Protein AF-A0A7C7V7S9-F1 (afdb_monomer_lite)

Structure (mmCIF, N/CA/C/O backbone):
data_AF-A0A7C7V7S9-F1
#
_entry.id   AF-A0A7C7V7S9-F1
#
loop_
_atom_site.group_PDB
_atom_site.id
_atom_site.type_symbol
_atom_site.label_atom_id
_atom_site.label_alt_id
_atom_site.label_comp_id
_atom_site.label_asym_id
_atom_site.label_entity_id
_atom_site.label_seq_id
_atom_site.pdbx_PDB_ins_code
_atom_site.Cartn_x
_atom_site.Cartn_y
_atom_site.Cartn_z
_atom_site.occupancy
_atom_site.B_iso_or_equiv
_atom_site.auth_seq_id
_atom_site.auth_comp_id
_atom_site.auth_asym_id
_atom_site.auth_atom_id
_atom_site.pdbx_PDB_model_num
ATOM 1 N N . MET A 1 1 ? -27.808 -10.271 62.335 1.00 43.41 1 MET A N 1
ATOM 2 C CA . MET A 1 1 ? -26.639 -9.492 61.874 1.00 43.41 1 MET A CA 1
ATOM 3 C C . MET A 1 1 ? -26.986 -8.898 60.517 1.00 43.41 1 MET A C 1
ATOM 5 O O . MET A 1 1 ? -26.829 -9.565 59.509 1.00 43.41 1 MET A O 1
ATOM 9 N N . SER A 1 2 ? -27.599 -7.714 60.494 1.00 51.62 2 SER A N 1
ATOM 10 C CA . SER A 1 2 ? -27.888 -7.012 59.238 1.00 51.62 2 SER A CA 1
ATOM 11 C C . SER A 1 2 ? -26.643 -6.202 58.900 1.00 51.62 2 SER A C 1
ATOM 13 O O . SER A 1 2 ? -26.370 -5.206 59.570 1.00 51.62 2 SER A O 1
ATOM 15 N N . GLU A 1 3 ? -25.851 -6.662 57.931 1.00 61.94 3 GLU A N 1
ATOM 16 C CA . GLU A 1 3 ? -24.800 -5.834 57.340 1.00 61.94 3 GLU A CA 1
ATOM 17 C C . GLU A 1 3 ? -25.471 -4.668 56.614 1.00 61.94 3 GLU A C 1
ATOM 19 O O . GLU A 1 3 ? -25.914 -4.765 55.470 1.00 61.94 3 GLU A O 1
ATOM 24 N N . LYS A 1 4 ? -25.614 -3.547 57.318 1.00 71.56 4 LYS A N 1
ATOM 25 C CA . LYS A 1 4 ? -26.045 -2.294 56.712 1.00 71.56 4 LYS A CA 1
ATOM 26 C C . LYS A 1 4 ? -24.853 -1.756 55.937 1.00 71.56 4 LYS A C 1
ATOM 28 O O . LYS A 1 4 ? -23.934 -1.208 56.541 1.00 71.56 4 LYS A O 1
ATOM 33 N N . ILE A 1 5 ? -24.871 -1.928 54.616 1.00 77.44 5 ILE A N 1
ATOM 34 C CA . ILE A 1 5 ? -23.912 -1.292 53.708 1.00 77.44 5 ILE A CA 1
ATOM 35 C C . ILE A 1 5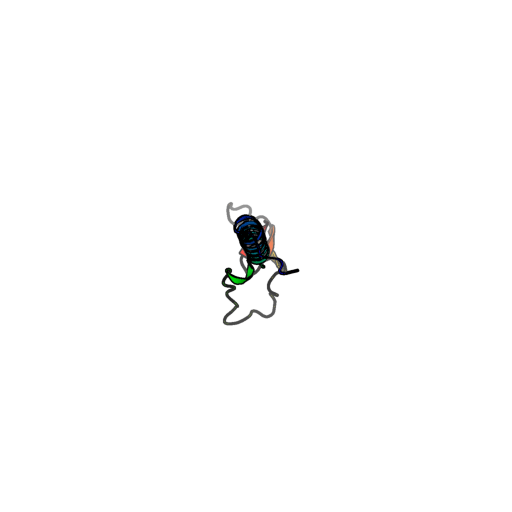 ? -23.800 0.183 54.094 1.00 77.44 5 ILE A C 1
ATOM 37 O O . ILE A 1 5 ? -24.777 0.936 54.036 1.00 77.44 5 ILE A O 1
ATOM 41 N N . THR A 1 6 ? -22.611 0.598 54.529 1.00 85.06 6 THR A N 1
ATOM 42 C CA . THR A 1 6 ? -22.387 1.999 54.864 1.00 85.06 6 THR A CA 1
ATOM 43 C C . THR A 1 6 ? -22.299 2.812 53.577 1.00 85.06 6 THR A C 1
ATOM 45 O O . THR A 1 6 ? -21.863 2.322 52.533 1.00 85.06 6 THR A O 1
ATOM 48 N N . ARG A 1 7 ? -22.663 4.100 53.638 1.00 86.81 7 ARG A N 1
ATOM 49 C CA . ARG A 1 7 ? -22.555 5.019 52.488 1.00 86.81 7 ARG A CA 1
ATOM 50 C C . ARG A 1 7 ? -21.147 5.011 51.871 1.00 86.81 7 ARG A C 1
ATOM 52 O O . ARG A 1 7 ? -20.996 5.199 50.669 1.00 86.81 7 ARG A O 1
ATOM 59 N N . ARG A 1 8 ? -20.115 4.764 52.685 1.00 88.50 8 ARG A N 1
ATOM 60 C CA . ARG A 1 8 ? -18.716 4.686 52.255 1.00 88.50 8 ARG A CA 1
ATOM 61 C C . ARG A 1 8 ? -18.404 3.390 51.504 1.00 88.50 8 ARG A C 1
ATOM 63 O O . ARG A 1 8 ? -17.672 3.445 50.521 1.00 88.50 8 ARG A O 1
ATOM 70 N N . ASP A 1 9 ? -18.966 2.260 51.919 1.00 84.50 9 ASP A N 1
ATOM 71 C CA . ASP A 1 9 ? -18.773 0.980 51.226 1.00 84.50 9 ASP A CA 1
ATOM 72 C C . ASP A 1 9 ? -19.529 0.943 49.897 1.00 84.50 9 ASP A C 1
ATOM 74 O O . ASP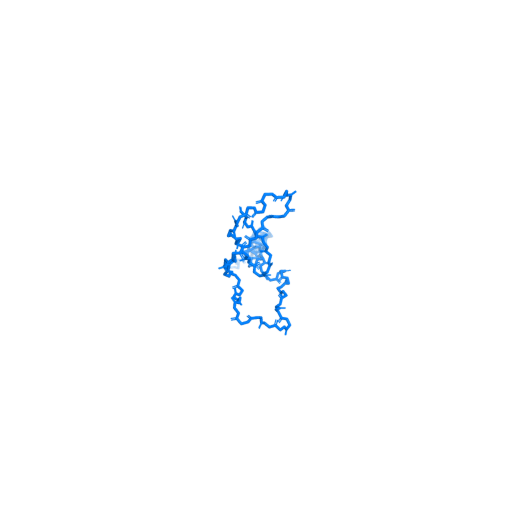 A 1 9 ? -18.990 0.467 48.898 1.00 84.50 9 ASP A O 1
ATOM 78 N N . PHE A 1 10 ? -20.708 1.573 49.843 1.00 86.56 10 PHE A N 1
ATOM 79 C CA . PHE A 1 10 ? -21.408 1.825 48.584 1.00 86.56 10 PHE A CA 1
ATOM 80 C C . PHE A 1 10 ? -20.547 2.640 47.607 1.00 86.56 10 PHE A C 1
ATOM 82 O O . PHE A 1 10 ? -20.379 2.245 46.457 1.00 86.56 10 PHE A O 1
ATOM 89 N N . LEU A 1 11 ? -19.937 3.742 48.064 1.00 89.31 11 LEU A N 1
ATOM 90 C CA . LEU A 1 11 ? -19.085 4.584 47.213 1.00 89.31 11 LEU A CA 1
ATOM 91 C C . LEU A 1 11 ? -17.806 3.872 46.746 1.00 89.31 11 LEU A C 1
ATOM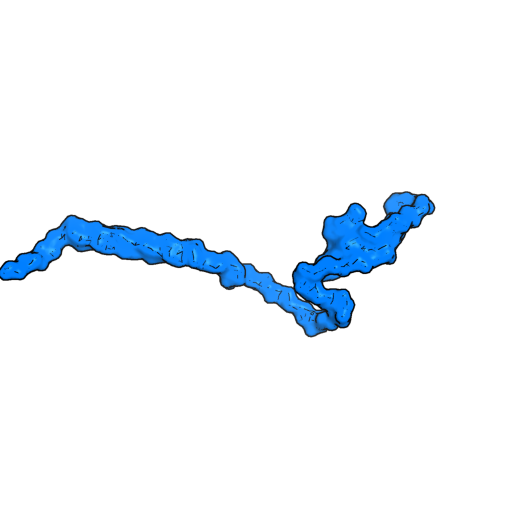 93 O O . LEU A 1 11 ? -17.383 4.083 45.613 1.00 89.31 11 LEU A O 1
ATOM 97 N N . LYS A 1 12 ? -17.204 3.007 47.573 1.00 87.31 12 LYS A N 1
ATOM 98 C CA . LYS A 1 12 ? -16.049 2.188 47.163 1.00 87.31 12 LYS A CA 1
ATOM 99 C C . LYS A 1 12 ? -16.424 1.186 46.073 1.00 87.31 12 LYS A C 1
ATOM 101 O O . LYS A 1 12 ? -15.701 1.068 45.089 1.00 87.31 12 LYS A O 1
ATOM 106 N N . MET A 1 13 ? -17.551 0.490 46.227 1.00 87.06 13 MET A N 1
ATOM 107 C CA . MET A 1 13 ? -18.015 -0.479 45.230 1.00 87.06 13 MET A CA 1
ATOM 108 C C . MET A 1 13 ? -18.465 0.204 43.931 1.00 87.06 13 MET A C 1
ATOM 110 O O . MET A 1 13 ? -18.108 -0.247 42.842 1.00 87.06 13 MET A O 1
ATOM 114 N N . ALA A 1 14 ? -19.177 1.329 44.024 1.00 88.50 14 ALA A N 1
ATOM 115 C CA . ALA A 1 14 ? -19.586 2.123 42.866 1.00 88.50 14 ALA A CA 1
ATOM 116 C C . ALA A 1 14 ? -18.380 2.738 42.128 1.00 88.50 14 ALA A C 1
ATOM 118 O O . ALA A 1 14 ? -18.285 2.644 40.908 1.00 88.50 14 ALA A O 1
ATOM 119 N N . GLY A 1 15 ? -17.417 3.310 42.859 1.00 87.19 15 GLY A N 1
ATOM 120 C CA . GLY A 1 15 ? -16.189 3.853 42.273 1.00 87.19 15 GLY A CA 1
ATOM 121 C C . GLY A 1 15 ? -15.305 2.773 41.644 1.00 87.19 15 GLY A C 1
ATOM 122 O O . GLY A 1 15 ? -14.815 2.951 40.530 1.00 87.19 15 GLY A O 1
ATOM 123 N N . GLY A 1 16 ? -15.149 1.628 42.317 1.00 89.31 16 GLY A N 1
ATOM 124 C CA . GLY A 1 16 ? -14.371 0.495 41.809 1.00 89.31 16 GLY A CA 1
ATOM 125 C C . GLY A 1 16 ? -14.973 -0.125 40.546 1.00 89.31 16 GLY A C 1
ATOM 126 O O . GLY A 1 16 ? -14.249 -0.395 39.590 1.00 89.31 16 GLY A O 1
ATOM 127 N N . SER A 1 17 ? -16.298 -0.291 40.502 1.00 83.12 17 SER A N 1
ATOM 128 C CA . SER A 1 17 ? -16.997 -0.815 39.319 1.00 83.12 17 SER A CA 1
ATOM 129 C C . SER A 1 17 ? -16.954 0.150 38.132 1.00 83.12 17 SER A C 1
ATOM 131 O O . SER A 1 17 ? -16.692 -0.286 37.011 1.00 83.12 17 SER A O 1
ATOM 133 N N . ALA A 1 18 ? -17.122 1.457 38.362 1.00 83.12 18 ALA A N 1
ATOM 134 C CA . ALA A 1 18 ? -16.992 2.469 37.313 1.00 83.12 18 ALA A CA 1
ATOM 135 C C . ALA A 1 18 ? -15.568 2.521 36.730 1.00 83.12 18 ALA A C 1
ATOM 137 O O . ALA A 1 18 ? -15.400 2.553 35.510 1.00 83.12 18 ALA A O 1
ATOM 138 N N . ALA A 1 19 ? -14.541 2.464 37.584 1.00 81.75 19 ALA A N 1
ATOM 139 C CA . ALA A 1 19 ? -13.147 2.419 37.144 1.00 81.75 19 ALA A CA 1
ATOM 140 C C . ALA A 1 19 ? -12.842 1.145 36.337 1.00 81.75 19 ALA A C 1
ATOM 142 O O . ALA A 1 19 ? -12.224 1.220 35.275 1.00 81.75 19 ALA A O 1
ATOM 143 N N . ALA A 1 20 ? -13.327 -0.015 36.791 1.00 81.12 20 ALA A N 1
ATOM 144 C CA . ALA A 1 20 ? -13.165 -1.276 36.071 1.00 81.12 20 ALA A CA 1
ATOM 145 C C . ALA A 1 20 ? -13.844 -1.244 34.690 1.00 81.12 20 ALA A C 1
ATOM 147 O O . ALA A 1 20 ? -13.237 -1.644 33.697 1.00 81.12 20 ALA A O 1
ATOM 148 N N . ALA A 1 21 ? -15.067 -0.712 34.600 1.00 79.69 21 ALA A N 1
ATOM 149 C CA . ALA A 1 21 ? -15.780 -0.566 33.332 1.00 79.69 21 ALA A CA 1
ATOM 150 C C . ALA A 1 21 ? -15.040 0.363 32.353 1.00 79.69 21 ALA A C 1
ATOM 152 O O . ALA A 1 21 ? -14.912 0.036 31.172 1.00 79.69 21 ALA A O 1
ATOM 153 N N . ALA A 1 22 ? -14.493 1.480 32.842 1.00 79.19 22 ALA A N 1
ATOM 154 C CA . ALA A 1 22 ? -13.715 2.408 32.025 1.00 79.19 22 ALA A CA 1
ATOM 155 C C . ALA A 1 22 ? -12.450 1.744 31.450 1.00 79.19 22 ALA A C 1
ATOM 157 O O . ALA A 1 22 ? -12.215 1.816 30.243 1.00 79.19 22 ALA A O 1
ATOM 158 N N . VAL A 1 23 ? -11.684 1.026 32.278 1.00 80.19 23 VAL A N 1
ATOM 159 C CA . VAL A 1 23 ? -10.466 0.318 31.842 1.00 80.19 23 VAL A CA 1
ATOM 160 C C . VAL A 1 23 ? -10.785 -0.772 30.814 1.00 80.19 23 VAL A C 1
ATOM 162 O O . VAL A 1 23 ? -10.105 -0.878 29.793 1.00 80.19 23 VAL A O 1
ATOM 165 N N . LEU A 1 24 ? -11.852 -1.543 31.034 1.00 77.31 24 LEU A N 1
ATOM 166 C CA . LEU A 1 24 ? -12.284 -2.587 30.099 1.00 77.31 24 LEU A CA 1
ATOM 167 C C . LEU A 1 24 ? -12.783 -2.005 28.770 1.00 77.31 24 LEU A C 1
ATOM 169 O O . LEU A 1 24 ? -12.513 -2.574 27.715 1.00 77.31 24 LEU A O 1
ATOM 173 N N . SER A 1 25 ? -13.460 -0.853 28.795 1.00 72.00 25 SER A N 1
ATOM 174 C CA . SER A 1 25 ? -13.920 -0.178 27.574 1.00 72.00 25 SER A CA 1
ATOM 175 C C . SER A 1 25 ? -12.781 0.444 26.753 1.00 72.00 25 SER A C 1
ATOM 177 O O . SER A 1 25 ? -12.878 0.519 25.528 1.00 72.00 25 SER A O 1
ATOM 179 N N . GLY A 1 26 ? -11.685 0.845 27.410 1.00 70.69 26 GLY A N 1
ATOM 180 C CA . GLY A 1 26 ? -10.481 1.360 26.752 1.00 70.69 26 GLY A CA 1
ATOM 181 C C . GLY A 1 26 ? -9.634 0.275 26.078 1.00 70.69 26 GLY A C 1
ATOM 182 O O . GLY A 1 26 ? -8.922 0.559 25.117 1.00 70.69 26 GLY A O 1
ATOM 183 N N . CYS A 1 27 ? -9.741 -0.979 26.524 1.00 69.50 27 CYS A N 1
ATOM 184 C CA . CYS A 1 27 ? -9.030 -2.121 25.951 1.00 69.50 27 CYS A CA 1
ATOM 185 C C . CYS A 1 27 ? -9.861 -2.777 24.831 1.00 69.50 27 CYS A C 1
ATOM 187 O O . CYS A 1 27 ? -10.275 -3.932 24.910 1.00 69.50 27 CYS A O 1
ATOM 189 N N . GLY A 1 28 ? -10.167 -2.009 23.786 1.00 68.62 28 GLY A N 1
ATOM 190 C CA . GLY A 1 28 ? -10.859 -2.488 22.590 1.00 68.62 28 GLY A CA 1
ATOM 191 C C . GLY A 1 28 ? -9.981 -2.324 21.351 1.00 68.62 28 GLY A C 1
ATOM 192 O O . GLY A 1 28 ? -9.209 -1.367 21.277 1.00 68.62 28 GLY A O 1
ATOM 193 N N . PRO A 1 29 ? -10.082 -3.209 20.342 1.00 64.88 29 PRO A N 1
ATOM 194 C CA . PRO A 1 29 ? -9.329 -3.022 19.114 1.00 64.88 29 PRO A CA 1
ATOM 195 C C . PRO A 1 29 ? -9.779 -1.716 18.453 1.00 64.88 29 PRO A C 1
ATOM 197 O O . PRO A 1 29 ? -10.918 -1.596 17.996 1.00 64.88 29 PRO A O 1
ATOM 200 N N . ILE A 1 30 ? -8.854 -0.755 18.360 1.00 64.69 30 ILE A N 1
ATOM 201 C CA . ILE A 1 30 ? -9.024 0.543 17.675 1.00 64.69 30 ILE A CA 1
ATOM 202 C C . ILE A 1 30 ? -9.559 0.336 16.244 1.00 64.69 30 ILE A C 1
ATOM 204 O O . ILE A 1 30 ? -10.269 1.175 15.694 1.00 64.69 30 ILE A O 1
ATOM 208 N N . ALA A 1 31 ? -9.314 -0.847 15.676 1.00 63.53 31 ALA A N 1
ATOM 209 C CA . ALA A 1 31 ? -9.844 -1.319 14.405 1.00 63.53 31 ALA A CA 1
ATOM 210 C C . ALA A 1 31 ? -11.384 -1.303 14.273 1.00 63.53 31 ALA A C 1
ATOM 212 O O . ALA A 1 31 ? -11.864 -1.428 13.149 1.00 63.53 31 ALA A O 1
ATOM 213 N N . ARG A 1 32 ? -12.165 -1.152 15.359 1.00 67.00 32 ARG A N 1
ATOM 214 C CA . ARG A 1 32 ? -13.629 -0.935 15.283 1.00 67.00 32 ARG A CA 1
ATOM 215 C C . ARG A 1 32 ? -13.999 0.451 14.750 1.00 67.00 32 ARG A C 1
ATOM 217 O O . ARG A 1 32 ? -15.051 0.598 14.139 1.00 67.00 32 ARG A O 1
ATOM 224 N N . TYR A 1 33 ? -13.137 1.445 14.960 1.00 71.00 33 TYR A N 1
ATOM 225 C CA . TYR A 1 33 ? -13.360 2.827 14.521 1.00 71.00 33 TYR A CA 1
ATOM 226 C C . TYR A 1 33 ? -12.731 3.125 13.154 1.00 71.00 33 TYR A C 1
ATOM 228 O O . TYR A 1 33 ? -13.021 4.151 12.546 1.00 71.00 33 TYR A O 1
ATOM 236 N N . VAL A 1 34 ? -11.883 2.226 12.645 1.00 79.62 34 VAL A N 1
ATOM 237 C CA . VAL A 1 34 ? -11.230 2.385 11.343 1.00 79.62 34 VAL A CA 1
ATOM 238 C C . VAL A 1 34 ? -12.119 1.805 10.246 1.00 79.62 34 VAL A C 1
ATOM 240 O O . VAL A 1 34 ? -12.387 0.602 10.208 1.00 79.62 34 VAL A O 1
ATOM 243 N N . ARG A 1 35 ? -12.546 2.657 9.311 1.00 82.31 35 ARG A N 1
ATOM 244 C CA . ARG A 1 35 ? -13.225 2.223 8.085 1.00 82.31 35 ARG A CA 1
ATOM 245 C C . ARG A 1 35 ? -12.189 1.621 7.138 1.00 82.31 35 ARG A C 1
ATOM 247 O O . ARG A 1 35 ? -11.316 2.324 6.643 1.00 82.31 35 ARG A O 1
ATOM 254 N N . ARG A 1 36 ? -12.283 0.311 6.901 1.00 82.25 36 ARG A N 1
ATOM 255 C CA . ARG A 1 36 ? -11.506 -0.386 5.869 1.00 82.25 36 ARG A CA 1
ATOM 256 C C . ARG A 1 36 ? -12.283 -0.341 4.562 1.00 82.25 36 ARG A C 1
ATOM 258 O O . ARG A 1 36 ? -13.406 -0.835 4.512 1.00 82.25 36 ARG A O 1
ATOM 265 N N . GLN A 1 37 ? -11.686 0.255 3.539 1.00 86.38 37 GLN A N 1
ATOM 266 C CA . GLN A 1 37 ? -12.264 0.338 2.204 1.00 86.38 37 GLN A CA 1
ATOM 267 C C . GLN A 1 37 ? -11.729 -0.840 1.369 1.00 86.38 37 GLN A C 1
ATOM 269 O O . GLN A 1 37 ? -10.526 -0.876 1.111 1.00 86.38 37 GLN A O 1
ATOM 274 N N . PRO A 1 38 ? -12.558 -1.829 0.993 1.00 87.69 38 PRO A N 1
ATOM 275 C CA . PRO A 1 38 ? -12.121 -2.903 0.108 1.00 87.69 38 PRO A CA 1
ATOM 276 C C . PRO A 1 38 ? -12.048 -2.424 -1.348 1.00 87.69 38 PRO A C 1
ATOM 278 O O . PRO A 1 38 ? -12.622 -1.396 -1.712 1.00 87.69 38 PRO A O 1
ATOM 281 N N . TYR A 1 39 ? -11.374 -3.205 -2.192 1.00 89.19 39 TYR A N 1
ATOM 282 C CA . TYR A 1 39 ? -11.412 -3.016 -3.639 1.00 89.19 39 TYR A CA 1
ATOM 283 C C . TYR A 1 39 ? -12.825 -3.255 -4.175 1.00 89.19 39 TYR A C 1
ATOM 285 O O . TYR A 1 39 ? -13.454 -4.252 -3.827 1.00 89.19 39 TYR A O 1
ATOM 293 N N . THR A 1 40 ? -13.301 -2.368 -5.051 1.00 92.56 40 THR A N 1
ATOM 294 C CA . THR A 1 40 ? -14.543 -2.594 -5.809 1.00 92.56 40 THR A CA 1
ATOM 295 C C . THR A 1 40 ? -14.356 -3.699 -6.849 1.00 92.56 40 THR A C 1
ATOM 297 O O . THR A 1 40 ? -15.238 -4.532 -7.024 1.00 92.56 40 THR A O 1
ATOM 300 N N . ASP A 1 41 ? -13.193 -3.722 -7.503 1.00 92.44 41 ASP A N 1
ATOM 301 C CA . ASP A 1 41 ? -12.755 -4.780 -8.412 1.00 92.44 41 ASP A CA 1
ATOM 302 C C . ASP A 1 41 ? -11.290 -5.107 -8.100 1.00 92.44 41 ASP A C 1
ATOM 304 O O . ASP A 1 41 ? -10.437 -4.214 -8.066 1.00 92.44 41 ASP A O 1
ATOM 308 N N . MET A 1 42 ? -11.014 -6.367 -7.766 1.00 89.81 42 MET A N 1
ATOM 309 C CA . MET A 1 42 ? -9.724 -6.770 -7.214 1.00 89.81 42 MET A CA 1
ATOM 310 C C . MET A 1 42 ? -8.774 -7.235 -8.326 1.00 89.81 42 MET A C 1
ATOM 312 O O . MET A 1 42 ? -9.071 -8.208 -9.024 1.00 89.81 42 MET A O 1
ATOM 316 N N . PRO A 1 43 ? -7.588 -6.617 -8.471 1.00 90.12 43 PRO A N 1
ATOM 317 C CA . PRO A 1 43 ? -6.603 -7.064 -9.447 1.00 90.12 43 PRO A CA 1
ATOM 318 C C . PRO A 1 43 ? -6.012 -8.428 -9.060 1.00 90.12 43 PRO A C 1
ATOM 320 O O . PRO A 1 43 ? -5.693 -8.688 -7.903 1.00 90.12 43 PRO A O 1
ATOM 323 N N . LYS A 1 44 ? -5.795 -9.299 -10.054 1.00 90.25 44 LYS A N 1
ATOM 324 C CA . LYS A 1 44 ? -5.378 -10.703 -9.847 1.00 90.25 44 LYS A CA 1
ATOM 325 C C . LYS A 1 44 ? -3.989 -10.882 -9.219 1.00 90.25 44 LYS A C 1
ATOM 327 O O . LYS A 1 44 ? -3.699 -11.944 -8.684 1.00 90.25 44 LYS A O 1
ATOM 332 N N . TYR A 1 45 ? -3.122 -9.880 -9.336 1.00 87.50 45 TYR A N 1
ATOM 333 C CA . TYR A 1 45 ? -1.711 -9.954 -8.943 1.00 87.50 45 TYR A CA 1
ATOM 334 C C . TYR A 1 45 ? -1.399 -9.232 -7.623 1.00 87.50 45 TYR A C 1
ATOM 336 O O . TYR A 1 45 ? -0.247 -9.234 -7.196 1.00 87.50 45 TYR A O 1
ATOM 344 N N . VAL A 1 46 ? -2.391 -8.605 -6.976 1.00 89.12 46 VAL A N 1
ATOM 345 C CA . VAL A 1 46 ? -2.201 -7.899 -5.700 1.00 89.12 46 VAL A CA 1
ATOM 346 C C . VAL A 1 46 ? -3.040 -8.568 -4.625 1.00 89.12 46 VAL A C 1
ATOM 348 O O . VAL A 1 46 ? -4.261 -8.630 -4.726 1.00 89.12 46 VAL A O 1
ATOM 351 N N . LEU A 1 47 ? -2.378 -9.020 -3.562 1.00 90.25 47 LEU A N 1
ATOM 352 C CA . LEU A 1 47 ? -3.041 -9.456 -2.339 1.00 90.2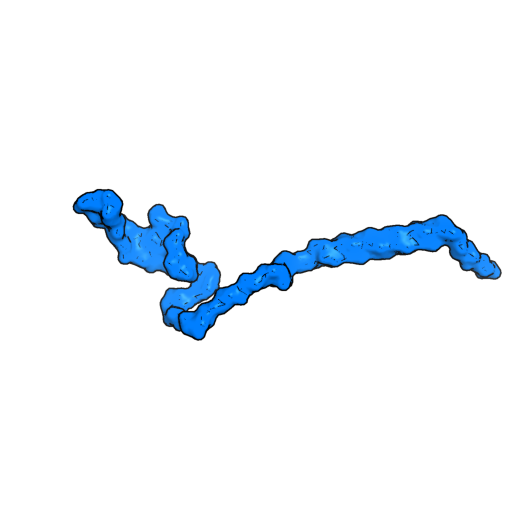5 47 LEU A CA 1
ATOM 353 C C . LEU A 1 47 ? -2.969 -8.314 -1.307 1.00 90.25 47 LEU A C 1
ATOM 355 O O . LEU A 1 47 ? -1.863 -7.818 -1.048 1.00 90.25 47 LEU A O 1
ATOM 359 N N . PRO A 1 48 ? -4.100 -7.885 -0.711 1.00 89.62 48 PRO A N 1
ATOM 360 C CA . PRO A 1 48 ? -4.113 -6.839 0.313 1.00 89.62 48 PRO A CA 1
ATOM 361 C C . PRO A 1 48 ? -3.131 -7.137 1.455 1.00 89.62 48 PRO A C 1
ATOM 363 O O . PRO A 1 48 ? -3.035 -8.271 1.926 1.00 89.62 48 PRO A O 1
ATOM 366 N N . GLY A 1 49 ? -2.376 -6.126 1.885 1.00 88.25 49 GLY A N 1
ATOM 367 C CA . GLY A 1 49 ? -1.351 -6.263 2.930 1.00 88.25 49 GLY A CA 1
ATOM 368 C C . GLY A 1 49 ? -0.031 -6.932 2.513 1.00 88.25 49 GLY A C 1
ATOM 369 O O . GLY A 1 49 ? 0.901 -6.965 3.318 1.00 88.25 49 GLY A O 1
ATOM 370 N N . THR A 1 50 ? 0.101 -7.418 1.275 1.00 92.12 50 THR A N 1
ATOM 371 C CA . THR A 1 50 ? 1.367 -7.972 0.764 1.00 92.12 50 THR A CA 1
ATOM 372 C C . THR A 1 50 ? 2.086 -6.982 -0.147 1.00 92.12 50 THR A C 1
ATOM 374 O O . THR A 1 50 ? 1.469 -6.143 -0.807 1.00 92.12 50 THR A O 1
ATOM 377 N N . SER A 1 51 ? 3.417 -7.048 -0.165 1.00 93.38 51 SER A N 1
ATOM 378 C CA . SER A 1 51 ? 4.229 -6.223 -1.056 1.00 93.38 51 SER A CA 1
ATOM 379 C C . SER A 1 51 ? 4.432 -6.886 -2.408 1.00 93.38 51 SER A C 1
ATOM 381 O O . SER A 1 51 ? 4.868 -8.034 -2.464 1.00 93.38 51 SER A O 1
ATOM 383 N N . VAL A 1 52 ? 4.219 -6.120 -3.475 1.00 94.50 52 VAL A N 1
ATOM 384 C CA . VAL A 1 52 ? 4.479 -6.525 -4.859 1.00 94.50 52 VAL A CA 1
ATOM 385 C C . VAL A 1 52 ? 5.602 -5.660 -5.424 1.00 94.50 52 VAL A C 1
ATOM 387 O O . VAL A 1 52 ? 5.618 -4.443 -5.221 1.00 94.50 52 VAL A O 1
ATOM 390 N N . TYR A 1 53 ? 6.549 -6.286 -6.118 1.00 94.69 53 TYR A N 1
ATOM 391 C CA . TYR A 1 53 ? 7.714 -5.619 -6.693 1.00 94.69 53 TYR A CA 1
ATOM 392 C C . TYR A 1 53 ? 7.565 -5.500 -8.206 1.00 94.69 53 TYR A C 1
ATOM 394 O O . TYR A 1 53 ? 7.274 -6.488 -8.878 1.00 94.69 53 TYR A O 1
ATOM 402 N N . PHE A 1 54 ? 7.794 -4.298 -8.733 1.00 94.38 54 PHE A N 1
ATOM 403 C CA . PHE A 1 54 ? 7.755 -4.025 -10.168 1.00 94.38 54 PHE A CA 1
ATOM 404 C C . PHE A 1 54 ? 9.086 -3.454 -10.644 1.00 94.38 54 PHE A C 1
ATOM 406 O O . PHE A 1 54 ? 9.672 -2.597 -9.982 1.00 94.38 54 PHE A O 1
ATOM 413 N N . ALA A 1 55 ? 9.542 -3.912 -11.809 1.00 95.69 55 ALA A N 1
ATOM 414 C CA . ALA A 1 55 ? 10.671 -3.311 -12.505 1.00 95.69 55 ALA A CA 1
ATOM 415 C C . ALA A 1 55 ? 10.192 -2.063 -13.262 1.00 95.69 55 ALA A C 1
ATOM 417 O O . ALA A 1 55 ? 9.304 -2.147 -14.111 1.00 95.69 55 ALA A O 1
ATOM 418 N N . THR A 1 56 ? 10.760 -0.903 -12.940 1.00 94.75 56 THR A N 1
ATOM 419 C CA . THR A 1 56 ? 10.404 0.396 -13.530 1.00 94.75 56 THR A CA 1
ATOM 420 C C . THR A 1 56 ? 11.661 1.207 -13.856 1.00 94.75 56 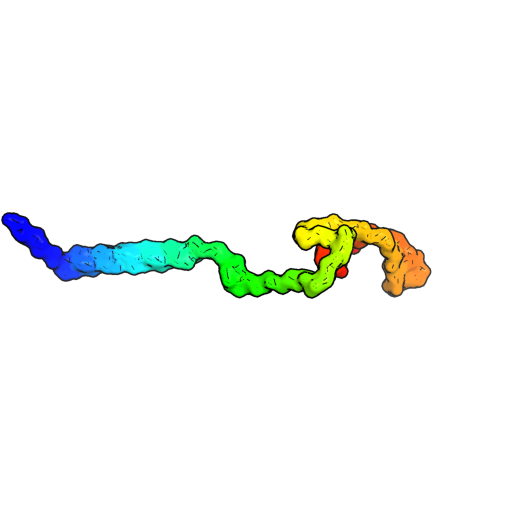THR A C 1
ATOM 422 O O . THR A 1 56 ? 12.771 0.787 -13.545 1.00 94.75 56 THR A O 1
ATOM 425 N N . ALA A 1 57 ? 11.509 2.392 -14.450 1.00 95.25 57 ALA A N 1
ATOM 426 C CA . ALA A 1 57 ? 12.623 3.306 -14.714 1.00 95.25 57 ALA A CA 1
ATOM 427 C C . ALA A 1 57 ? 12.349 4.698 -14.127 1.00 95.25 57 ALA A C 1
ATOM 429 O O . ALA A 1 57 ? 11.231 5.209 -14.242 1.00 95.25 57 ALA A O 1
ATOM 430 N N . CYS A 1 58 ? 13.366 5.315 -13.521 1.00 94.88 58 CYS A N 1
ATOM 431 C CA . CYS A 1 58 ? 13.306 6.702 -13.063 1.00 94.88 58 CYS A CA 1
ATOM 432 C C . CYS A 1 58 ? 13.328 7.651 -14.263 1.00 94.88 58 CYS A C 1
ATOM 434 O O . CYS A 1 58 ? 14.163 7.500 -15.154 1.00 94.88 58 CYS A O 1
ATOM 436 N N . ARG A 1 59 ? 12.439 8.650 -14.274 1.00 93.75 59 ARG A N 1
ATOM 437 C CA . ARG A 1 59 ? 12.376 9.683 -15.323 1.00 93.75 59 ARG A CA 1
ATOM 438 C C . ARG A 1 59 ? 12.616 11.101 -14.804 1.00 93.75 59 ARG A C 1
ATOM 440 O O . ARG A 1 59 ? 12.218 12.062 -15.449 1.00 93.75 59 ARG A O 1
ATOM 447 N N . GLU A 1 60 ? 13.258 11.234 -13.649 1.00 94.56 60 GLU A N 1
ATOM 448 C CA . GLU A 1 60 ? 13.614 12.541 -13.082 1.00 94.56 60 GLU A CA 1
ATOM 449 C C . GLU A 1 60 ? 14.749 13.221 -13.866 1.00 94.56 60 GLU A C 1
ATOM 451 O O . GLU A 1 60 ? 14.821 14.444 -13.945 1.00 94.56 60 GLU A O 1
ATOM 456 N N . CYS A 1 61 ? 15.604 12.428 -14.513 1.00 94.94 61 CYS A N 1
ATOM 457 C CA . CYS A 1 61 ? 16.676 12.901 -15.380 1.00 94.94 61 CYS A CA 1
ATOM 458 C C . CYS A 1 61 ? 16.774 12.024 -16.649 1.00 94.94 61 CYS A C 1
ATOM 460 O O . CYS A 1 61 ? 16.245 10.906 -16.670 1.00 94.94 61 CYS A O 1
ATOM 462 N N . PRO A 1 62 ? 17.465 12.482 -17.712 1.00 95.31 62 PRO A N 1
ATOM 463 C CA . PRO A 1 62 ? 17.595 11.733 -18.968 1.00 95.31 62 PRO A CA 1
ATOM 464 C C . PRO A 1 62 ? 18.408 10.431 -18.853 1.00 95.31 62 PRO A C 1
ATOM 466 O O . PRO A 1 62 ? 18.480 9.683 -19.823 1.00 95.31 62 PRO A O 1
ATOM 469 N N . ALA A 1 63 ? 19.001 10.133 -17.689 1.00 93.88 63 ALA A N 1
ATOM 470 C CA . ALA A 1 63 ? 19.785 8.916 -17.472 1.00 93.88 63 ALA A CA 1
ATOM 471 C C . ALA A 1 63 ? 18.935 7.632 -17.405 1.00 93.88 63 ALA A C 1
ATOM 473 O O . ALA A 1 63 ? 19.457 6.552 -17.659 1.00 93.88 63 ALA A O 1
ATOM 474 N N . GLY A 1 64 ? 17.642 7.725 -17.070 1.00 92.31 64 GLY A N 1
ATOM 475 C CA . GLY A 1 64 ? 16.729 6.581 -17.168 1.00 92.31 64 GLY A CA 1
ATOM 476 C C . GLY A 1 64 ? 17.070 5.385 -16.267 1.00 92.31 64 GLY A C 1
ATOM 477 O O . GLY A 1 64 ? 16.923 4.245 -16.703 1.00 92.31 64 GLY A O 1
ATOM 478 N N . CYS A 1 65 ? 17.540 5.612 -15.035 1.00 94.62 65 CYS A N 1
ATOM 479 C CA . CYS A 1 65 ? 17.983 4.539 -14.135 1.00 94.62 65 CYS A CA 1
ATOM 480 C C . CYS A 1 65 ? 16.906 3.457 -13.934 1.00 94.62 65 CYS A C 1
ATOM 482 O O . CYS A 1 65 ? 15.756 3.773 -13.618 1.00 94.62 65 CYS A O 1
ATOM 484 N N . GLY A 1 66 ? 17.288 2.184 -14.068 1.00 95.38 66 GLY A N 1
ATOM 485 C CA . GLY A 1 66 ? 16.423 1.044 -13.755 1.00 95.38 66 GLY A CA 1
ATOM 486 C C . GLY A 1 66 ? 16.226 0.887 -12.246 1.00 95.38 66 GLY A C 1
ATOM 487 O O . GLY A 1 66 ? 17.179 0.995 -11.478 1.00 95.38 66 GLY A O 1
ATOM 488 N N . LEU A 1 67 ? 14.987 0.643 -11.825 1.00 94.81 67 LEU A N 1
ATOM 489 C CA . LEU A 1 67 ? 14.575 0.563 -10.424 1.00 94.81 67 LEU A CA 1
ATOM 490 C C . LEU A 1 67 ? 13.659 -0.638 -10.189 1.00 94.81 67 LEU A C 1
ATOM 492 O O . LEU A 1 67 ? 12.912 -1.052 -11.076 1.00 94.81 67 LEU A O 1
ATOM 496 N N . VAL A 1 68 ? 13.670 -1.152 -8.960 1.00 95.88 68 VAL A N 1
ATOM 497 C CA . VAL A 1 68 ? 12.713 -2.160 -8.491 1.00 95.88 68 VAL A CA 1
ATOM 498 C C . VAL A 1 68 ? 11.904 -1.551 -7.357 1.00 95.88 68 VAL A C 1
ATOM 500 O O 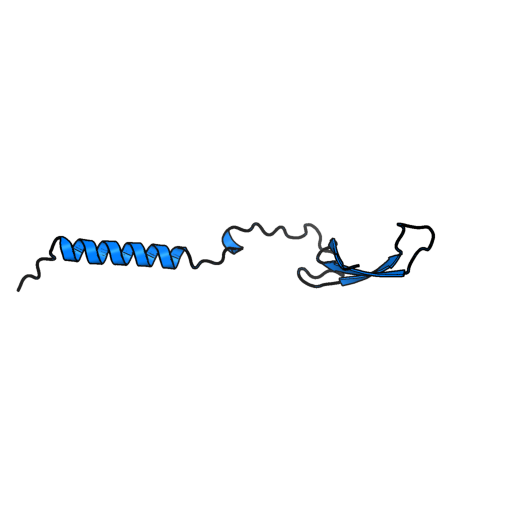. VAL A 1 68 ? 12.388 -1.404 -6.237 1.00 95.88 68 VAL A O 1
ATOM 503 N N . VAL A 1 69 ? 10.661 -1.184 -7.652 1.00 95.88 69 VAL A N 1
ATOM 504 C CA . VAL A 1 69 ? 9.805 -0.448 -6.719 1.00 95.88 69 VAL A CA 1
ATOM 505 C C . VAL A 1 69 ? 8.933 -1.417 -5.935 1.00 95.88 69 VAL A C 1
ATOM 507 O O . VAL A 1 69 ? 8.226 -2.248 -6.511 1.00 95.88 69 VAL A O 1
ATOM 510 N N . ARG A 1 70 ? 8.941 -1.274 -4.606 1.00 95.44 70 ARG A N 1
ATOM 511 C CA . ARG A 1 70 ? 8.002 -1.960 -3.715 1.00 95.44 70 ARG A CA 1
ATOM 512 C C . ARG A 1 70 ? 6.688 -1.194 -3.686 1.00 95.44 70 ARG A C 1
ATOM 514 O O . ARG A 1 70 ? 6.623 -0.067 -3.181 1.00 95.44 70 ARG A O 1
ATOM 521 N N . THR A 1 71 ? 5.634 -1.852 -4.141 1.00 94.75 71 THR A N 1
ATOM 522 C CA . THR A 1 71 ? 4.260 -1.366 -4.045 1.00 94.75 71 THR A CA 1
ATOM 523 C C . THR A 1 71 ? 3.474 -2.161 -3.009 1.00 94.75 71 THR A C 1
ATOM 525 O O . THR A 1 71 ? 3.686 -3.360 -2.827 1.00 94.75 71 THR A O 1
ATOM 528 N N . VAL A 1 72 ? 2.575 -1.488 -2.300 1.00 93.75 72 VAL A N 1
ATOM 529 C CA . VAL A 1 72 ? 1.546 -2.121 -1.468 1.00 93.75 72 VAL A CA 1
ATOM 530 C C . VAL A 1 72 ? 0.235 -1.488 -1.883 1.00 93.75 72 VAL A C 1
ATOM 532 O O . VAL A 1 72 ? 0.124 -0.264 -1.879 1.00 93.75 72 VAL A O 1
ATOM 535 N N . GLU A 1 73 ? -0.726 -2.310 -2.298 1.00 90.62 73 GLU A N 1
ATOM 536 C CA . GLU A 1 73 ? -2.048 -1.831 -2.724 1.00 90.62 73 GLU A CA 1
ATOM 537 C C . GLU A 1 73 ? -1.983 -0.773 -3.847 1.00 90.62 73 GLU A C 1
ATOM 539 O O . GLU A 1 73 ? -2.743 0.189 -3.885 1.00 90.62 73 GLU A O 1
ATOM 544 N N . GLY A 1 74 ? -1.010 -0.921 -4.755 1.00 89.38 74 GLY A N 1
ATOM 545 C CA . GLY A 1 74 ? -0.766 0.009 -5.866 1.00 89.38 74 GLY A CA 1
ATOM 546 C C . GLY A 1 74 ? 0.015 1.274 -5.491 1.00 89.38 74 GLY A C 1
ATOM 547 O O . GLY A 1 74 ? 0.503 1.975 -6.375 1.00 89.38 74 GLY A O 1
ATOM 548 N N . ARG A 1 75 ? 0.218 1.552 -4.200 1.00 92.25 75 ARG A N 1
ATOM 549 C CA . ARG A 1 75 ? 1.031 2.684 -3.744 1.00 92.25 75 ARG A CA 1
ATOM 550 C C . ARG A 1 75 ? 2.510 2.311 -3.712 1.00 92.25 75 ARG A C 1
ATOM 552 O O . ARG A 1 75 ? 2.888 1.343 -3.054 1.00 92.25 75 ARG A O 1
ATOM 559 N N . ALA A 1 76 ? 3.358 3.113 -4.353 1.00 94.00 76 ALA A N 1
ATOM 560 C CA . ALA A 1 76 ? 4.809 3.006 -4.215 1.00 94.00 76 ALA A CA 1
ATOM 561 C C . ALA A 1 76 ? 5.239 3.421 -2.796 1.00 94.00 76 ALA A C 1
ATOM 563 O O . ALA A 1 76 ? 4.988 4.549 -2.371 1.00 94.00 76 ALA A O 1
ATOM 564 N N . ILE A 1 77 ? 5.858 2.499 -2.052 1.00 94.88 77 ILE A N 1
ATOM 565 C CA . ILE A 1 77 ? 6.341 2.739 -0.679 1.00 94.88 77 ILE A CA 1
ATOM 566 C C . ILE A 1 77 ? 7.858 2.889 -0.648 1.00 94.88 77 ILE A C 1
ATOM 568 O O . ILE A 1 77 ? 8.380 3.689 0.127 1.00 94.88 77 ILE A O 1
ATOM 572 N N . LYS A 1 78 ? 8.571 2.111 -1.469 1.00 93.50 78 LYS A N 1
ATOM 573 C CA . LYS A 1 78 ? 10.032 2.138 -1.508 1.00 93.50 78 LYS A CA 1
ATOM 574 C C . LYS A 1 78 ? 10.538 2.062 -2.941 1.00 93.50 78 LYS A C 1
ATOM 576 O O . LYS A 1 78 ? 10.138 1.165 -3.682 1.00 93.50 78 LYS A O 1
ATOM 581 N N . VAL A 1 79 ? 11.420 3.005 -3.259 1.00 90.44 79 VAL A N 1
ATOM 582 C CA . VAL A 1 79 ? 12.224 3.104 -4.480 1.00 90.44 79 VAL A CA 1
ATOM 583 C C . VAL A 1 79 ? 13.682 2.838 -4.135 1.00 90.44 79 VAL A C 1
ATOM 585 O O . VAL A 1 79 ? 14.092 3.245 -3.012 1.00 90.44 79 VAL A O 1
#

pLDDT: mean 85.45, std 10.9, range [43.41, 95.88]

Radius of gyration: 28.16 Å; chains: 1; bounding box: 48×24×81 Å

Foldseek 3Di:
DDPPCDPVNVCVVVVVVVVVVVVVVVPDPPVVVDDDDDDPDDDPQADAPDWDWDWAWDPPDPPTDIDIFIDHPNDTDGD

Sequence (79 aa):
MSEKITRRDFLKMAGGSAAAAAVLSGCGPIARYVRRQPYTDMPKYVLPGTSVYFATACRECPAGCGLVVRTVEGRAIKV

Secondary structure (DSSP, 8-state):
------HHHHHHHHHHHHHHHHHHHHSS-GGGTS-----SS--TT--TT-EEEEEEE--SSTT--EEEEEEETTEEEE-